Protein AF-A0AB36YIE6-F1 (afdb_monomer_lite)

Structure (mmCIF, N/CA/C/O backbone):
data_AF-A0AB36YIE6-F1
#
_entry.id   AF-A0AB36YIE6-F1
#
loop_
_atom_site.group_PDB
_atom_site.id
_atom_site.type_symbol
_atom_site.label_atom_id
_atom_site.label_alt_id
_atom_site.label_comp_id
_atom_site.label_asym_id
_atom_site.label_entity_id
_atom_site.label_seq_id
_atom_site.pdbx_PDB_ins_code
_atom_site.Cartn_x
_atom_site.Cartn_y
_atom_site.Cartn_z
_atom_site.occupancy
_atom_site.B_iso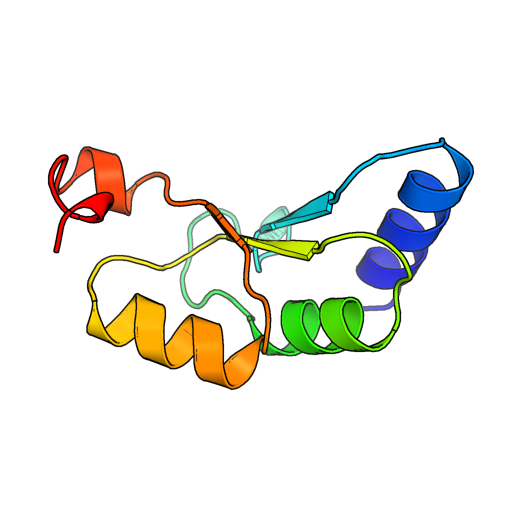_or_equiv
_atom_site.auth_seq_id
_atom_site.auth_comp_id
_atom_site.auth_asym_id
_atom_site.auth_atom_id
_atom_site.pdbx_PDB_model_num
ATOM 1 N N . PRO A 1 1 ? 10.316 8.632 -9.180 1.00 62.34 1 PRO A N 1
ATOM 2 C CA . PRO A 1 1 ? 11.551 7.858 -9.473 1.00 62.34 1 PRO A CA 1
ATOM 3 C C . PRO A 1 1 ? 11.279 6.735 -10.483 1.00 62.34 1 PRO A C 1
ATOM 5 O O . PRO A 1 1 ? 10.363 5.954 -10.259 1.00 62.34 1 PRO A O 1
ATOM 8 N N . MET A 1 2 ? 12.070 6.625 -11.556 1.00 77.88 2 MET A N 1
ATOM 9 C CA . MET A 1 2 ? 11.872 5.612 -12.614 1.00 77.88 2 MET A CA 1
ATOM 10 C C . MET A 1 2 ? 11.914 4.158 -12.116 1.00 77.88 2 MET A C 1
ATOM 12 O O . MET A 1 2 ? 11.298 3.281 -12.712 1.00 77.88 2 MET A O 1
ATOM 16 N N . ALA A 1 3 ? 12.597 3.903 -10.995 1.00 89.25 3 ALA A N 1
ATOM 17 C CA . ALA A 1 3 ? 12.735 2.561 -10.433 1.00 89.25 3 ALA A CA 1
ATOM 18 C C . ALA A 1 3 ? 11.388 1.893 -10.106 1.00 89.25 3 ALA A C 1
ATOM 20 O O . ALA A 1 3 ? 11.265 0.684 -10.257 1.00 89.25 3 ALA A O 1
ATOM 21 N N . ILE A 1 4 ? 10.374 2.663 -9.692 1.00 92.94 4 ILE A N 1
ATOM 22 C CA . ILE A 1 4 ? 9.072 2.094 -9.327 1.00 92.94 4 ILE A CA 1
ATOM 23 C C . ILE A 1 4 ? 8.345 1.505 -10.548 1.00 92.94 4 ILE A C 1
ATOM 25 O O . ILE A 1 4 ? 7.804 0.409 -10.464 1.00 92.94 4 ILE A O 1
ATOM 29 N N . TYR A 1 5 ? 8.427 2.186 -11.695 1.00 94.81 5 TYR A N 1
ATOM 30 C CA . TYR A 1 5 ? 7.840 1.746 -12.961 1.00 94.81 5 TYR A CA 1
ATOM 31 C C . TYR A 1 5 ? 8.553 0.511 -13.499 1.00 94.81 5 TYR A C 1
ATOM 33 O O . TYR A 1 5 ? 7.902 -0.477 -13.817 1.00 94.81 5 TYR A O 1
ATOM 41 N N . LYS A 1 6 ? 9.8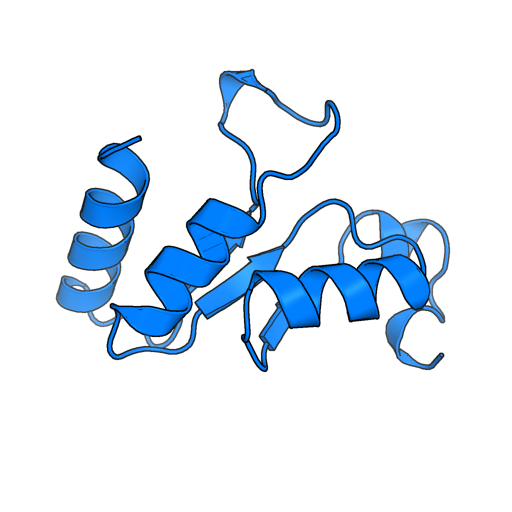94 0.531 -13.509 1.00 96.25 6 LYS A N 1
ATOM 42 C CA . LYS A 1 6 ? 10.694 -0.622 -13.937 1.00 96.25 6 LYS A CA 1
ATOM 43 C C . LYS A 1 6 ? 10.401 -1.855 -13.080 1.00 96.25 6 LYS A C 1
ATOM 45 O O . LYS A 1 6 ? 10.228 -2.944 -13.608 1.00 96.25 6 LYS A O 1
ATOM 50 N N . ASN A 1 7 ? 10.321 -1.694 -11.760 1.00 96.25 7 ASN A N 1
ATOM 51 C CA . ASN A 1 7 ? 10.013 -2.811 -10.868 1.00 96.25 7 ASN A CA 1
ATOM 52 C C . ASN A 1 7 ? 8.603 -3.364 -11.116 1.00 96.25 7 ASN A C 1
ATOM 54 O O . ASN A 1 7 ? 8.429 -4.580 -11.128 1.00 96.25 7 ASN A O 1
ATOM 58 N N . ALA A 1 8 ? 7.615 -2.490 -11.331 1.00 97.12 8 ALA A N 1
ATOM 59 C CA . ALA A 1 8 ? 6.254 -2.910 -11.642 1.00 97.12 8 ALA A CA 1
ATOM 60 C C . ALA A 1 8 ? 6.169 -3.640 -12.993 1.00 97.12 8 ALA A C 1
ATOM 62 O O . ALA A 1 8 ? 5.522 -4.677 -13.087 1.00 97.12 8 ALA A O 1
ATOM 63 N N . GLU A 1 9 ? 6.884 -3.161 -14.013 1.00 97.75 9 GLU A N 1
ATOM 64 C CA . GLU A 1 9 ? 6.971 -3.809 -15.326 1.00 97.75 9 GLU A CA 1
ATOM 65 C C . GLU A 1 9 ? 7.578 -5.209 -15.217 1.00 97.75 9 GLU A C 1
ATOM 67 O O . GLU A 1 9 ? 7.005 -6.173 -15.722 1.00 97.75 9 GLU A O 1
ATOM 72 N N . MET A 1 10 ? 8.691 -5.350 -14.488 1.00 98.19 10 MET A N 1
ATOM 73 C CA . MET A 1 10 ? 9.323 -6.657 -14.287 1.00 98.19 10 MET A CA 1
ATOM 74 C C . MET A 1 10 ? 8.423 -7.616 -13.502 1.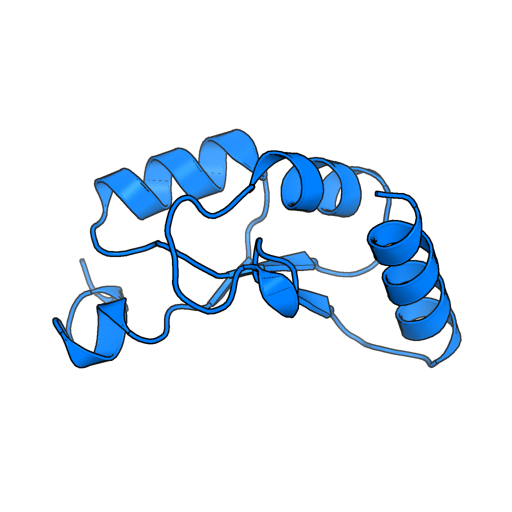00 98.19 10 MET A C 1
ATOM 76 O O . MET A 1 10 ? 8.405 -8.808 -13.797 1.00 98.19 10 MET A O 1
ATOM 80 N N . ALA A 1 11 ? 7.651 -7.115 -12.533 1.00 98.19 11 ALA A N 1
ATOM 81 C CA . ALA A 1 11 ? 6.682 -7.932 -11.809 1.00 98.19 11 ALA A CA 1
ATOM 82 C C . ALA A 1 11 ? 5.551 -8.432 -12.726 1.00 98.19 11 ALA A C 1
ATOM 84 O O . ALA A 1 11 ? 5.197 -9.608 -12.660 1.00 98.19 11 ALA A O 1
ATOM 85 N N . VAL A 1 12 ? 5.032 -7.578 -13.618 1.00 98.25 12 VAL A N 1
ATOM 86 C CA . VAL A 1 12 ? 4.032 -7.979 -14.625 1.00 98.25 12 VAL A CA 1
ATOM 87 C C . VAL A 1 12 ? 4.600 -9.033 -15.575 1.00 98.25 12 VAL A C 1
ATOM 89 O O . VAL A 1 12 ? 3.971 -10.069 -15.772 1.00 98.25 12 VAL A O 1
ATOM 92 N N . ILE A 1 13 ? 5.801 -8.814 -16.121 1.00 98.44 13 ILE A N 1
ATOM 93 C CA . ILE A 1 13 ? 6.476 -9.784 -17.002 1.00 98.44 13 ILE A CA 1
ATOM 94 C C . ILE A 1 13 ? 6.709 -11.116 -16.279 1.00 98.44 13 ILE A C 1
ATOM 96 O O . ILE A 1 13 ? 6.559 -12.179 -16.875 1.00 98.44 13 ILE A O 1
ATOM 100 N N . GLY A 1 14 ? 7.028 -11.065 -14.985 1.00 98.38 14 GLY A N 1
ATOM 101 C CA . GLY A 1 14 ? 7.184 -12.241 -14.132 1.00 98.38 14 GLY A CA 1
ATOM 102 C C . GLY A 1 14 ? 5.881 -12.982 -13.807 1.00 98.38 14 GLY A C 1
ATOM 103 O O . GLY A 1 14 ? 5.934 -13.985 -13.101 1.00 98.38 14 GLY A O 1
ATOM 104 N N . GLY A 1 15 ? 4.725 -12.514 -14.291 1.00 98.44 15 GLY A N 1
ATOM 105 C CA . GLY A 1 15 ? 3.432 -13.166 -14.084 1.00 98.44 15 GLY A CA 1
ATOM 106 C C . GLY A 1 15 ? 2.785 -12.868 -12.730 1.00 98.44 15 GLY A C 1
ATOM 107 O O . GLY A 1 15 ? 1.975 -13.662 -12.255 1.00 98.44 15 GLY A O 1
ATOM 108 N N . ALA A 1 16 ? 3.135 -11.752 -12.082 1.00 98.44 16 ALA A N 1
ATOM 109 C CA . ALA A 1 16 ? 2.503 -11.363 -10.826 1.00 98.44 16 ALA A CA 1
ATOM 110 C C . ALA A 1 16 ? 0.999 -11.098 -11.009 1.00 98.44 16 ALA A C 1
ATOM 112 O O . ALA A 1 16 ? 0.587 -10.346 -11.891 1.00 98.44 16 ALA A O 1
ATOM 113 N N . SER A 1 17 ? 0.180 -11.653 -10.114 1.00 98.56 17 SER A N 1
ATOM 114 C CA . SER A 1 17 ? -1.269 -11.417 -10.111 1.00 98.56 17 SER A CA 1
ATOM 115 C C . SER A 1 17 ? -1.659 -10.037 -9.571 1.00 98.56 17 SER A C 1
ATOM 117 O O . SER A 1 17 ? -2.751 -9.559 -9.860 1.00 98.56 17 SER A O 1
ATOM 119 N N . TRP A 1 18 ? -0.810 -9.418 -8.746 1.00 98.50 18 TRP A N 1
ATOM 120 C CA . TRP A 1 18 ? -0.988 -8.085 -8.158 1.00 98.50 18 TRP A CA 1
ATOM 121 C C . TRP A 1 18 ? 0.347 -7.568 -7.605 1.00 98.50 18 TRP A C 1
ATOM 123 O O . TRP A 1 18 ? 1.278 -8.344 -7.383 1.00 98.50 18 TRP A O 1
ATOM 133 N N . ILE A 1 19 ? 0.441 -6.259 -7.355 1.00 98.38 19 ILE A N 1
ATOM 134 C CA . ILE A 1 19 ? 1.628 -5.624 -6.760 1.00 98.38 19 ILE A CA 1
ATOM 135 C C . ILE A 1 19 ? 1.210 -4.790 -5.554 1.00 98.38 19 ILE A C 1
ATOM 137 O O . ILE A 1 19 ? 0.426 -3.855 -5.692 1.00 98.38 19 ILE A O 1
ATOM 141 N N . ALA A 1 20 ? 1.782 -5.065 -4.381 1.00 98.38 20 ALA A N 1
ATOM 142 C CA . ALA A 1 20 ? 1.708 -4.141 -3.253 1.00 98.38 20 ALA A CA 1
ATOM 143 C C . ALA A 1 20 ? 2.847 -3.125 -3.301 1.00 98.38 20 ALA A C 1
ATOM 145 O O . ALA A 1 20 ? 4.021 -3.482 -3.412 1.00 98.38 20 ALA A O 1
ATOM 146 N N . VAL A 1 21 ? 2.491 -1.849 -3.182 1.00 97.75 21 VAL A N 1
ATOM 147 C CA . VAL A 1 21 ? 3.434 -0.737 -3.223 1.00 97.75 21 VAL A CA 1
ATOM 148 C C . VAL A 1 21 ? 3.396 -0.013 -1.893 1.00 97.75 21 VAL A C 1
ATOM 150 O O . VAL A 1 21 ? 2.431 0.671 -1.552 1.00 97.75 21 VAL A O 1
ATOM 153 N N . HIS A 1 22 ? 4.491 -0.125 -1.153 1.00 97.44 22 HIS A N 1
ATOM 154 C CA . HIS A 1 22 ? 4.734 0.750 -0.023 1.00 97.44 22 HIS A CA 1
ATOM 155 C C . HIS A 1 22 ? 5.187 2.116 -0.553 1.00 97.44 22 HIS A C 1
ATOM 157 O O . HIS A 1 22 ? 6.185 2.197 -1.267 1.00 97.44 22 HIS A O 1
ATOM 163 N N . GLY A 1 23 ? 4.478 3.194 -0.202 1.00 95.56 23 GLY A N 1
ATOM 164 C CA . GLY A 1 23 ? 4.733 4.560 -0.683 1.00 95.56 23 GLY A CA 1
ATOM 165 C C . GLY A 1 23 ? 6.042 5.204 -0.204 1.00 95.56 23 GLY A C 1
ATOM 166 O O . GLY A 1 23 ? 6.081 6.413 -0.009 1.00 95.56 23 GLY A O 1
ATOM 167 N N . ARG A 1 24 ? 7.105 4.435 0.043 1.00 95.38 24 ARG A N 1
ATOM 168 C CA . ARG A 1 24 ? 8.412 4.916 0.504 1.00 95.38 24 ARG A CA 1
ATOM 169 C C . ARG A 1 24 ? 9.545 4.157 -0.160 1.00 95.38 24 ARG A C 1
ATOM 171 O O . ARG A 1 24 ? 9.417 2.991 -0.525 1.00 95.38 24 ARG A O 1
ATOM 178 N N . THR A 1 25 ? 10.690 4.815 -0.275 1.00 94.19 25 THR A N 1
ATOM 179 C CA . THR A 1 25 ? 11.932 4.159 -0.675 1.00 94.19 25 THR A CA 1
ATOM 180 C C . THR A 1 25 ? 12.561 3.425 0.507 1.00 94.19 25 THR A C 1
ATOM 182 O O . THR A 1 25 ? 12.317 3.737 1.675 1.00 94.19 25 THR A O 1
ATOM 185 N N . LYS A 1 26 ? 13.471 2.495 0.203 1.00 93.06 26 LYS A N 1
ATOM 186 C CA . LYS A 1 26 ? 14.289 1.806 1.210 1.00 93.06 26 LYS A CA 1
ATOM 187 C C . LYS A 1 26 ? 14.980 2.781 2.179 1.00 93.06 26 LYS A C 1
ATOM 189 O O . LYS A 1 26 ? 15.009 2.530 3.377 1.00 93.06 26 LYS A O 1
ATOM 194 N N . THR A 1 27 ? 15.545 3.882 1.676 1.00 94.75 27 THR A N 1
ATOM 195 C CA . THR A 1 27 ? 16.340 4.836 2.477 1.00 94.75 27 THR A CA 1
ATOM 196 C C . THR A 1 27 ? 15.488 5.759 3.349 1.00 94.75 27 THR A C 1
ATOM 198 O O . THR A 1 27 ? 15.964 6.293 4.353 1.00 94.75 27 THR A O 1
ATOM 201 N N . GLN A 1 28 ? 14.215 5.944 3.003 1.00 93.50 28 GLN A N 1
ATOM 202 C CA . GLN A 1 28 ? 13.269 6.680 3.842 1.00 93.50 28 GLN A CA 1
ATOM 203 C C . GLN A 1 28 ? 12.877 5.873 5.087 1.00 93.50 28 GLN A C 1
ATOM 205 O O . GLN A 1 28 ? 12.642 6.465 6.145 1.00 93.50 28 GLN A O 1
ATOM 210 N N . GLY A 1 29 ? 12.886 4.539 4.993 1.00 92.44 29 GLY A N 1
ATOM 211 C CA . GLY A 1 29 ? 12.517 3.649 6.089 1.00 92.44 29 GLY A CA 1
ATOM 212 C C . GLY A 1 29 ? 11.072 3.887 6.525 1.00 92.44 29 GLY A C 1
ATOM 213 O O . GLY A 1 29 ? 10.172 3.970 5.695 1.00 92.44 29 GLY A O 1
ATOM 214 N N . TYR A 1 30 ? 10.858 4.031 7.833 1.00 89.12 30 TYR A N 1
ATOM 215 C CA . TYR A 1 30 ? 9.534 4.257 8.426 1.00 89.12 30 TYR A CA 1
ATOM 216 C C . TYR A 1 30 ? 9.205 5.730 8.697 1.00 89.12 30 TYR A C 1
ATOM 218 O O . TYR A 1 30 ? 8.237 6.022 9.402 1.00 89.12 30 TYR A O 1
ATOM 226 N N . ARG A 1 31 ? 9.986 6.665 8.143 1.00 89.94 31 ARG A N 1
ATOM 227 C CA . ARG A 1 31 ? 9.720 8.099 8.291 1.00 89.94 31 ARG A CA 1
ATOM 228 C C . ARG A 1 31 ? 8.513 8.504 7.433 1.00 89.94 31 ARG A C 1
ATOM 230 O O . ARG A 1 31 ? 8.444 8.059 6.284 1.00 89.94 31 ARG A O 1
ATOM 237 N N . PRO A 1 32 ? 7.550 9.275 7.962 1.00 86.31 32 PRO A N 1
ATOM 238 C CA . PRO A 1 32 ? 6.463 9.832 7.163 1.00 86.31 32 PRO A CA 1
ATOM 239 C C . PRO A 1 32 ? 6.967 10.959 6.233 1.00 86.31 32 PRO A C 1
ATOM 241 O O . PRO A 1 32 ? 8.052 11.500 6.469 1.00 86.31 32 PRO A O 1
ATOM 244 N N . PRO A 1 33 ? 6.186 11.347 5.205 1.00 91.75 33 PRO A N 1
ATOM 245 C CA . PRO A 1 33 ? 4.923 10.733 4.782 1.00 91.75 33 PRO A CA 1
ATOM 246 C C . PRO A 1 33 ? 5.136 9.500 3.881 1.00 91.75 33 PRO A C 1
ATOM 248 O O . PRO A 1 33 ? 6.246 9.220 3.429 1.00 91.75 33 PRO A O 1
ATOM 251 N N . ALA A 1 34 ? 4.056 8.772 3.583 1.00 94.25 34 ALA A N 1
ATOM 252 C CA . ALA A 1 34 ? 4.006 7.894 2.416 1.00 94.25 34 ALA A CA 1
ATOM 253 C C . ALA A 1 34 ? 3.586 8.701 1.176 1.00 94.25 34 ALA A C 1
ATOM 255 O O . ALA A 1 34 ? 2.630 9.473 1.203 1.00 94.25 34 ALA A O 1
ATOM 256 N N . TYR A 1 35 ? 4.305 8.513 0.075 1.00 95.12 35 TYR A N 1
ATOM 257 C CA . TYR A 1 35 ? 4.129 9.217 -1.191 1.00 95.12 35 TYR A CA 1
ATOM 258 C C . TYR A 1 35 ? 3.128 8.483 -2.091 1.00 95.12 35 TYR A C 1
ATOM 260 O O . TYR A 1 35 ? 3.498 7.808 -3.053 1.00 95.12 35 TYR A O 1
ATOM 268 N N . TRP A 1 36 ? 1.841 8.612 -1.774 1.00 97.56 36 TRP A N 1
ATOM 269 C CA . TRP A 1 36 ? 0.759 7.900 -2.462 1.00 97.56 36 TRP A CA 1
ATOM 270 C C . TRP A 1 36 ? 0.559 8.288 -3.932 1.00 97.56 36 TRP A C 1
ATOM 272 O O . TRP A 1 36 ? 0.123 7.445 -4.709 1.00 97.56 36 TRP A O 1
ATOM 282 N N . ASN A 1 37 ? 0.933 9.502 -4.353 1.00 96.69 37 ASN A N 1
ATOM 283 C CA . ASN A 1 37 ? 0.803 9.932 -5.756 1.00 96.69 37 ASN A CA 1
ATOM 284 C C . ASN A 1 37 ? 1.477 8.953 -6.732 1.00 96.69 37 ASN A C 1
ATOM 286 O O . ASN A 1 37 ? 0.889 8.586 -7.744 1.00 96.69 37 ASN A O 1
ATOM 290 N N . ALA A 1 38 ? 2.668 8.455 -6.376 1.00 94.12 38 ALA A N 1
ATOM 291 C CA . ALA A 1 38 ? 3.392 7.484 -7.195 1.00 94.12 38 ALA A CA 1
ATOM 292 C C . ALA A 1 38 ? 2.658 6.136 -7.302 1.00 94.12 38 ALA A C 1
ATOM 294 O O . ALA A 1 38 ? 2.766 5.457 -8.317 1.00 94.12 38 ALA A O 1
ATOM 295 N N . ILE A 1 39 ? 1.904 5.749 -6.267 1.00 97.50 39 ILE A N 1
ATOM 296 C CA . ILE A 1 39 ? 1.047 4.559 -6.305 1.00 97.50 39 ILE A CA 1
ATOM 297 C C . ILE A 1 39 ? -0.127 4.814 -7.251 1.00 97.50 39 ILE A C 1
ATOM 299 O O . ILE A 1 39 ? -0.418 3.967 -8.086 1.00 97.50 39 ILE A O 1
ATOM 303 N N . GLY A 1 40 ? -0.761 5.988 -7.167 1.00 97.88 40 GLY A N 1
ATOM 304 C CA . GLY A 1 40 ? -1.854 6.364 -8.064 1.00 97.88 40 GLY A CA 1
ATOM 305 C C . GLY A 1 40 ? -1.451 6.382 -9.535 1.00 97.88 40 GLY A C 1
ATOM 306 O O . GLY A 1 40 ? -2.218 5.931 -10.385 1.00 97.88 40 GLY A O 1
ATOM 307 N N . ASP A 1 41 ? -0.234 6.835 -9.839 1.00 96.31 41 ASP A N 1
ATOM 308 C CA . ASP A 1 41 ? 0.307 6.745 -11.194 1.00 96.31 41 ASP A CA 1
ATOM 309 C C . ASP A 1 41 ? 0.421 5.289 -11.664 1.00 96.31 41 ASP A C 1
ATOM 311 O O . ASP A 1 41 ? 0.019 4.984 -12.785 1.00 96.31 41 ASP A O 1
ATOM 315 N N . LEU A 1 42 ? 0.907 4.370 -10.822 1.00 97.00 42 LEU A N 1
ATOM 316 C CA . LEU A 1 42 ? 0.952 2.949 -11.177 1.00 97.00 42 LEU A CA 1
ATOM 317 C C . LEU A 1 42 ? -0.448 2.360 -11.371 1.00 97.00 42 LEU A C 1
ATOM 319 O O . LEU A 1 42 ? -0.673 1.674 -12.364 1.00 97.00 42 LEU A O 1
ATOM 323 N N . THR A 1 43 ? -1.396 2.667 -10.478 1.00 97.88 43 THR A N 1
ATOM 324 C CA . THR A 1 43 ? -2.790 2.199 -10.573 1.00 97.88 43 THR A CA 1
ATOM 325 C C . THR A 1 43 ? -3.420 2.544 -11.923 1.00 97.88 43 THR A C 1
ATOM 327 O O . THR A 1 43 ? -4.193 1.756 -12.455 1.00 97.88 43 THR A O 1
ATOM 330 N N . ARG A 1 44 ? -3.092 3.712 -12.494 1.00 96.69 44 ARG A N 1
ATOM 331 C CA . ARG A 1 44 ? -3.619 4.155 -13.796 1.00 96.69 44 ARG A CA 1
ATOM 332 C C . ARG A 1 44 ? -2.939 3.508 -15.002 1.00 96.69 44 ARG A C 1
ATOM 334 O O . ARG A 1 44 ? -3.547 3.464 -16.065 1.00 96.69 44 ARG A O 1
ATOM 341 N N . ASN A 1 45 ? -1.690 3.065 -14.862 1.00 96.31 45 ASN A N 1
ATOM 342 C CA . ASN A 1 45 ? -0.838 2.706 -16.000 1.00 96.31 45 ASN A CA 1
ATOM 343 C C . ASN A 1 45 ? -0.513 1.208 -16.105 1.00 96.31 45 ASN A C 1
ATOM 345 O O . ASN A 1 45 ? 0.045 0.792 -17.117 1.00 96.31 45 ASN A O 1
ATOM 349 N N . PHE A 1 46 ? -0.825 0.397 -15.090 1.00 96.75 46 PHE A N 1
ATOM 350 C CA . PHE A 1 46 ? -0.487 -1.029 -15.074 1.00 96.75 46 PHE A CA 1
ATOM 351 C C . PHE A 1 46 ? -1.728 -1.924 -15.188 1.00 96.75 46 PHE A C 1
ATOM 353 O O . PHE A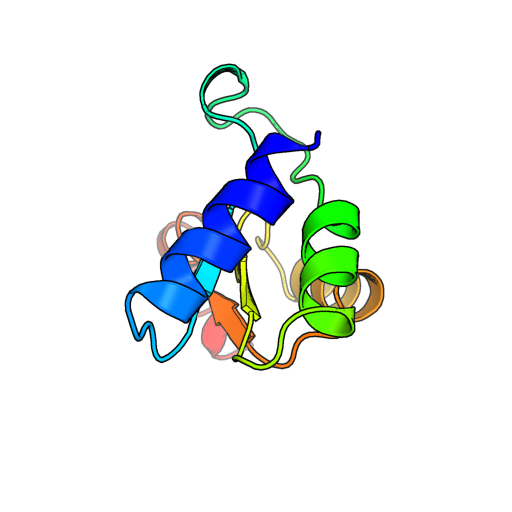 1 46 ? -2.769 -1.607 -14.616 1.00 96.75 46 PHE A O 1
ATOM 360 N N . PRO A 1 47 ? -1.629 -3.065 -15.898 1.00 96.56 47 PRO A N 1
ATOM 361 C CA . PRO A 1 47 ? -2.783 -3.911 -16.208 1.00 96.56 47 PRO A CA 1
ATOM 362 C C . PRO A 1 47 ? -3.213 -4.833 -15.057 1.00 96.56 47 PRO A C 1
ATOM 364 O O . PRO A 1 47 ? -4.207 -5.541 -15.192 1.00 96.56 47 PRO A O 1
ATOM 367 N N . ILE A 1 48 ? -2.471 -4.860 -13.946 1.00 97.94 48 ILE A N 1
ATOM 368 C CA . ILE A 1 48 ? -2.749 -5.721 -12.789 1.00 97.94 48 ILE A CA 1
ATOM 369 C C . ILE A 1 48 ? -3.093 -4.887 -11.549 1.00 97.94 48 ILE A C 1
ATOM 371 O O . ILE A 1 48 ? -2.647 -3.742 -11.440 1.00 97.94 48 ILE A O 1
ATOM 375 N N . PRO A 1 49 ? -3.852 -5.444 -10.586 1.00 98.44 49 PRO A N 1
ATOM 376 C CA . PRO A 1 49 ? -4.201 -4.745 -9.356 1.00 98.44 49 PRO A CA 1
ATOM 377 C C . PRO A 1 49 ? -2.984 -4.198 -8.599 1.00 98.44 49 PRO A C 1
ATOM 379 O O . PRO A 1 49 ? -2.040 -4.930 -8.287 1.00 98.44 49 PRO A O 1
ATOM 382 N N . ILE A 1 50 ? -3.046 -2.911 -8.249 1.00 98.56 50 ILE A N 1
ATOM 383 C CA . ILE A 1 50 ? -2.059 -2.231 -7.405 1.00 98.56 50 ILE A CA 1
ATOM 384 C C . ILE A 1 50 ? -2.633 -2.066 -5.997 1.00 98.56 50 ILE A C 1
ATOM 386 O O . ILE A 1 50 ? -3.695 -1.475 -5.824 1.00 98.56 50 ILE A O 1
ATOM 390 N N . VAL A 1 51 ? -1.933 -2.563 -4.981 1.00 98.75 51 VAL A N 1
ATOM 391 C CA . VAL A 1 51 ? -2.329 -2.466 -3.570 1.00 98.75 51 VAL A CA 1
ATOM 392 C C . VAL A 1 51 ? -1.561 -1.325 -2.906 1.00 98.75 51 VAL A C 1
ATOM 394 O O . VAL A 1 51 ? -0.331 -1.366 -2.823 1.00 98.75 51 VAL A O 1
ATOM 397 N N . ALA A 1 52 ? -2.270 -0.306 -2.421 1.00 98.62 52 ALA A N 1
ATOM 398 C CA . ALA A 1 52 ? -1.656 0.820 -1.725 1.00 98.62 52 ALA A CA 1
ATOM 399 C C . ALA A 1 52 ? -1.272 0.443 -0.286 1.00 98.62 52 ALA A C 1
ATOM 401 O O . ALA A 1 52 ? -2.072 -0.131 0.457 1.00 98.62 52 ALA A O 1
ATOM 402 N N . ASN A 1 53 ? -0.048 0.787 0.121 1.00 98.50 53 ASN A N 1
ATOM 403 C CA . ASN A 1 53 ? 0.456 0.540 1.468 1.00 98.50 53 ASN A CA 1
ATOM 404 C C . ASN A 1 53 ? 1.250 1.732 2.028 1.00 98.50 53 ASN A C 1
ATOM 406 O O . ASN A 1 53 ? 2.038 2.381 1.331 1.00 98.50 53 ASN A O 1
ATOM 410 N N . GLY A 1 54 ? 1.100 1.946 3.336 1.00 97.50 54 GLY A N 1
ATOM 411 C CA . GLY A 1 54 ? 1.889 2.887 4.129 1.00 97.50 54 GLY A CA 1
ATOM 412 C C . GLY A 1 54 ? 1.081 4.084 4.619 1.00 97.50 54 GLY A C 1
ATOM 413 O O . GLY A 1 54 ? 0.358 4.699 3.846 1.00 97.50 54 GLY A O 1
ATOM 414 N N . GLU A 1 55 ? 1.266 4.417 5.900 1.00 97.06 55 GLU A N 1
ATOM 415 C CA . GLU A 1 55 ? 0.669 5.578 6.586 1.00 97.06 55 GLU A CA 1
ATOM 416 C C . GLU A 1 55 ? -0.870 5.642 6.552 1.00 97.06 55 GLU A C 1
ATOM 418 O O . GLU A 1 55 ? -1.439 6.724 6.499 1.00 97.06 55 GLU A O 1
ATOM 423 N N . ILE A 1 56 ? -1.539 4.484 6.590 1.00 97.81 56 ILE A N 1
ATOM 424 C CA . ILE A 1 56 ? -2.980 4.388 6.857 1.00 97.81 56 ILE A CA 1
ATOM 425 C C . ILE A 1 56 ? -3.143 4.019 8.332 1.00 97.81 56 ILE A C 1
ATOM 427 O O . ILE A 1 56 ? -2.895 2.864 8.702 1.00 97.81 56 ILE A O 1
ATOM 431 N N . TRP A 1 57 ? -3.473 5.007 9.164 1.00 97.44 57 TRP A N 1
ATOM 432 C CA . TRP A 1 57 ? -3.631 4.843 10.614 1.00 97.44 57 TRP A CA 1
ATOM 433 C C . TRP A 1 57 ? -5.072 5.020 11.087 1.00 97.44 57 TRP A C 1
ATOM 435 O O . TRP A 1 57 ? -5.429 4.462 12.120 1.00 97.44 57 TRP A O 1
ATOM 445 N N . THR A 1 58 ? -5.875 5.767 10.331 1.00 97.88 58 THR A N 1
ATOM 446 C CA . THR A 1 58 ? -7.286 6.044 10.617 1.00 97.88 58 THR A CA 1
ATOM 447 C C . THR A 1 58 ? -8.138 5.903 9.351 1.00 97.88 58 THR A C 1
ATOM 449 O O . THR A 1 58 ? -7.610 5.762 8.239 1.00 97.88 58 THR A O 1
ATOM 452 N N . ILE A 1 59 ? -9.460 5.976 9.503 1.00 97.62 59 ILE A N 1
ATOM 453 C CA . ILE A 1 59 ? -10.404 5.999 8.378 1.00 97.62 59 ILE A CA 1
ATOM 454 C C . ILE A 1 59 ? -10.217 7.233 7.488 1.00 97.62 59 ILE A C 1
ATOM 456 O O . ILE A 1 59 ? -10.306 7.136 6.262 1.00 97.62 59 ILE A O 1
ATOM 460 N N . GL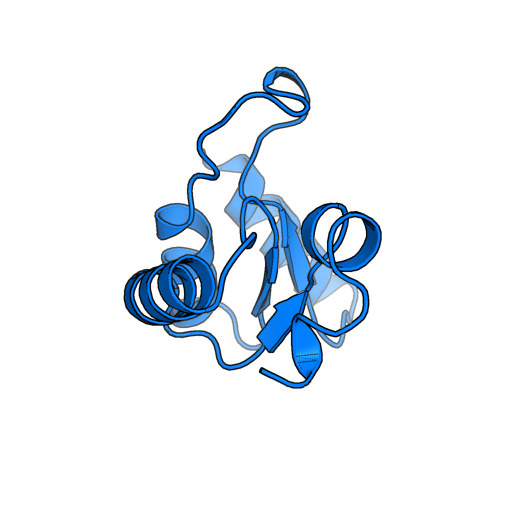U A 1 60 ? -9.853 8.380 8.054 1.00 98.06 60 GLU A N 1
ATOM 461 C CA . GLU A 1 60 ? -9.539 9.587 7.285 1.00 98.06 60 GLU A CA 1
ATOM 462 C C . GLU A 1 60 ? -8.295 9.386 6.409 1.00 98.06 60 GLU A C 1
ATOM 464 O O . GLU A 1 60 ? -8.293 9.768 5.234 1.00 98.06 60 GLU A O 1
ATOM 469 N N . ASP A 1 61 ? -7.251 8.735 6.937 1.00 98.06 61 ASP A N 1
ATOM 470 C CA . ASP A 1 61 ? -6.084 8.366 6.132 1.00 98.06 61 ASP A CA 1
ATOM 471 C C . ASP A 1 61 ? -6.455 7.397 5.010 1.00 98.06 61 ASP A C 1
ATOM 473 O O . ASP A 1 61 ? -5.956 7.542 3.892 1.00 98.06 61 ASP A O 1
ATOM 477 N N . PHE A 1 62 ? -7.332 6.426 5.281 1.00 98.00 62 PHE A N 1
ATOM 478 C CA . PHE A 1 62 ? -7.839 5.513 4.261 1.00 98.00 62 PHE A CA 1
ATOM 479 C C . PHE A 1 62 ? -8.564 6.271 3.142 1.00 98.00 62 PHE A C 1
ATOM 481 O O . PHE A 1 62 ? -8.242 6.069 1.968 1.00 98.00 62 PHE A O 1
ATOM 488 N N . HIS A 1 63 ? -9.483 7.181 3.479 1.00 98.06 63 HIS A N 1
ATOM 489 C CA . HIS A 1 63 ? -10.198 7.989 2.491 1.00 98.06 63 HIS A CA 1
ATOM 490 C C . HIS A 1 63 ? -9.246 8.835 1.644 1.00 98.06 63 HIS A C 1
ATOM 492 O O . HIS A 1 63 ? -9.335 8.808 0.415 1.00 98.06 63 HIS A O 1
ATOM 498 N N . ARG A 1 64 ? -8.275 9.502 2.277 1.00 98.31 64 ARG A N 1
ATOM 499 C CA . ARG A 1 64 ? -7.256 10.299 1.581 1.00 98.31 64 ARG A CA 1
ATOM 500 C C . ARG A 1 64 ? -6.362 9.431 0.692 1.00 98.31 64 ARG A C 1
ATOM 502 O O . ARG A 1 64 ? -6.059 9.805 -0.439 1.00 98.31 64 ARG A O 1
ATOM 509 N N . CYS A 1 65 ? -5.947 8.257 1.171 1.00 98.38 65 CYS A N 1
ATOM 510 C CA . CYS A 1 65 ? -5.155 7.309 0.388 1.00 98.38 65 CYS A CA 1
ATOM 511 C C . CYS A 1 65 ? -5.937 6.837 -0.837 1.00 98.38 65 CYS A C 1
ATOM 513 O O . CYS A 1 65 ? -5.409 6.842 -1.950 1.00 98.38 65 CYS A O 1
ATOM 515 N N . ARG A 1 66 ? -7.210 6.481 -0.654 1.00 98.25 66 ARG A N 1
ATOM 516 C CA . ARG A 1 66 ? -8.104 6.056 -1.730 1.00 98.25 66 ARG A CA 1
ATOM 517 C C . ARG A 1 66 ? -8.296 7.145 -2.778 1.00 98.25 66 ARG A C 1
ATOM 519 O O . ARG A 1 66 ? -8.198 6.840 -3.961 1.00 98.25 66 ARG A O 1
ATOM 526 N N . GLU A 1 67 ? -8.532 8.384 -2.362 1.00 98.38 67 GLU A N 1
ATOM 527 C CA . GLU A 1 67 ? -8.688 9.518 -3.275 1.00 98.38 67 GLU A CA 1
ATOM 528 C C . GLU A 1 67 ? -7.427 9.735 -4.124 1.00 98.38 67 GLU A C 1
ATOM 530 O O . GLU A 1 67 ? -7.499 9.800 -5.349 1.00 98.38 67 GLU A O 1
ATOM 535 N N . VAL A 1 68 ? -6.254 9.752 -3.486 1.00 98.38 68 VAL A N 1
ATOM 536 C CA . VAL A 1 68 ? -4.976 10.000 -4.168 1.00 98.38 68 VAL A CA 1
ATOM 537 C C . VAL A 1 68 ? -4.582 8.857 -5.110 1.00 98.38 68 VAL A C 1
ATOM 539 O O . VAL A 1 68 ? -4.077 9.081 -6.214 1.00 98.38 68 VAL A O 1
ATOM 542 N N . THR A 1 69 ? -4.763 7.613 -4.669 1.00 98.38 69 THR A N 1
ATOM 543 C CA . THR A 1 69 ? -4.287 6.433 -5.408 1.00 98.38 69 THR A CA 1
ATOM 544 C C . THR A 1 69 ? -5.297 5.894 -6.413 1.00 98.38 69 THR A C 1
ATOM 546 O O . THR A 1 69 ? -4.908 5.164 -7.325 1.00 98.38 69 THR A O 1
ATOM 549 N N . ASN A 1 70 ? -6.583 6.208 -6.230 1.00 97.62 70 ASN A N 1
ATOM 550 C CA . ASN A 1 70 ? -7.712 5.646 -6.968 1.00 97.62 70 ASN A CA 1
ATOM 551 C C . ASN A 1 70 ? -7.717 4.101 -7.030 1.00 97.62 70 ASN A C 1
ATOM 553 O O . ASN A 1 70 ? -8.319 3.511 -7.929 1.00 97.62 70 ASN A O 1
ATOM 557 N N . THR A 1 71 ? -7.028 3.422 -6.103 1.00 97.81 71 THR A N 1
ATOM 558 C CA . THR A 1 71 ? -7.058 1.959 -6.031 1.00 97.81 71 THR A CA 1
ATOM 559 C C . THR A 1 71 ? -8.254 1.471 -5.221 1.00 97.81 71 THR A C 1
ATOM 561 O O . THR A 1 71 ? -8.818 2.184 -4.391 1.00 97.81 71 THR A O 1
ATOM 564 N N . LYS A 1 72 ? -8.628 0.214 -5.455 1.00 97.19 72 LYS A N 1
ATOM 565 C CA . LYS A 1 72 ? -9.612 -0.529 -4.662 1.00 97.19 72 LYS A CA 1
ATOM 566 C C . LYS A 1 72 ? -8.960 -1.437 -3.616 1.00 97.19 72 LYS A C 1
ATOM 568 O O . LYS A 1 72 ? -9.673 -2.059 -2.837 1.00 97.19 72 LYS A O 1
ATOM 573 N N . HIS A 1 73 ? -7.630 -1.539 -3.608 1.00 98.25 73 HIS A N 1
ATOM 574 C CA . HIS A 1 73 ? -6.902 -2.501 -2.787 1.00 98.25 73 HIS A CA 1
ATOM 575 C C . HIS A 1 73 ? -5.929 -1.800 -1.846 1.00 98.25 73 HIS A C 1
ATOM 577 O O . HIS A 1 73 ? -5.082 -1.017 -2.275 1.00 98.25 73 HIS A O 1
ATOM 583 N N . PHE A 1 74 ? -6.015 -2.134 -0.562 1.00 98.31 74 PHE A N 1
ATOM 584 C CA . PHE A 1 74 ? -5.231 -1.502 0.492 1.00 98.31 74 PHE A CA 1
ATOM 585 C C . PHE A 1 74 ? -4.618 -2.567 1.387 1.00 98.31 74 PHE A C 1
ATOM 587 O O . PHE A 1 74 ? -5.205 -3.623 1.616 1.00 98.31 74 PHE A O 1
ATOM 594 N N . MET A 1 75 ? -3.429 -2.279 1.900 1.00 98.50 75 MET A N 1
ATOM 595 C CA . MET A 1 75 ? -2.747 -3.118 2.873 1.00 98.50 75 MET A CA 1
ATOM 596 C C . MET A 1 75 ? -2.361 -2.258 4.069 1.00 98.50 75 MET A C 1
ATOM 598 O O . MET A 1 75 ? -1.599 -1.296 3.931 1.00 98.50 75 MET A O 1
ATOM 602 N N . ILE A 1 76 ? -2.850 -2.631 5.247 1.00 97.62 76 ILE A N 1
ATOM 603 C CA . ILE A 1 76 ? -2.523 -1.991 6.522 1.00 97.62 76 ILE A CA 1
ATOM 604 C C . ILE A 1 76 ? -1.530 -2.855 7.306 1.00 97.62 76 ILE A C 1
ATOM 606 O O . ILE A 1 76 ? -1.575 -4.079 7.254 1.00 97.62 76 ILE A O 1
ATOM 610 N N . GLY A 1 77 ? -0.592 -2.199 7.990 1.00 96.56 77 GLY A N 1
ATOM 611 C CA . GLY A 1 77 ? 0.453 -2.857 8.782 1.00 96.56 77 GLY A CA 1
ATOM 612 C C . GLY A 1 77 ? 0.455 -2.332 10.211 1.00 96.56 77 GLY A C 1
ATOM 613 O O . GLY A 1 77 ? -0.347 -2.752 11.034 1.00 96.56 77 GLY A O 1
ATOM 614 N N . ARG A 1 78 ? 1.319 -1.352 10.500 1.00 97.06 78 ARG A N 1
ATOM 615 C CA . ARG A 1 78 ? 1.416 -0.747 11.843 1.00 97.06 78 ARG A CA 1
ATOM 616 C C . ARG A 1 78 ? 0.093 -0.151 12.349 1.00 97.06 78 ARG A C 1
ATOM 618 O O . ARG A 1 78 ? -0.158 -0.248 13.540 1.00 97.06 78 ARG A O 1
ATOM 625 N N . GLY A 1 79 ? -0.754 0.383 11.464 1.00 96.19 79 GLY A N 1
ATOM 626 C CA . GLY A 1 79 ? -2.106 0.830 11.823 1.00 96.19 79 GLY A CA 1
ATOM 627 C C . GLY A 1 79 ? -2.956 -0.291 12.429 1.00 96.19 79 GLY A C 1
ATOM 628 O O . GLY A 1 79 ? -3.525 -0.102 13.493 1.00 96.19 79 GLY A O 1
ATOM 629 N N . ALA A 1 80 ? -2.934 -1.491 11.836 1.00 97.50 80 ALA A N 1
ATOM 630 C CA . ALA A 1 80 ? -3.638 -2.660 12.369 1.00 97.50 80 ALA A CA 1
ATOM 631 C C . ALA A 1 80 ? -3.034 -3.185 13.682 1.00 97.50 80 ALA A C 1
ATOM 633 O O . ALA A 1 80 ? -3.741 -3.737 14.513 1.00 97.50 80 ALA A O 1
ATOM 634 N N . LEU A 1 81 ? -1.721 -3.026 13.887 1.00 97.56 81 LEU A N 1
ATOM 635 C CA . LEU A 1 81 ? -1.092 -3.385 15.163 1.00 97.56 81 LEU A CA 1
ATOM 636 C C . LEU A 1 81 ? -1.478 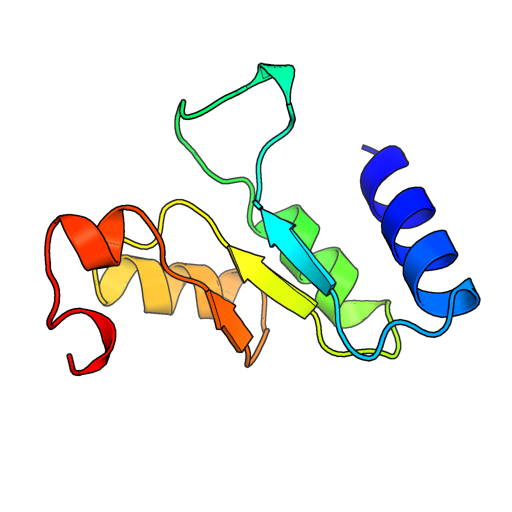-2.413 16.285 1.00 97.56 81 LEU A C 1
ATOM 638 O O . LEU A 1 81 ? -1.656 -2.840 17.420 1.00 97.56 81 LEU A O 1
ATOM 642 N N . ALA A 1 82 ? -1.588 -1.119 15.975 1.00 97.38 82 ALA A N 1
ATOM 643 C CA . ALA A 1 82 ? -2.005 -0.097 16.932 1.00 97.38 82 ALA A CA 1
ATOM 644 C C . ALA A 1 82 ? -3.511 -0.172 17.234 1.00 97.38 82 ALA A C 1
ATOM 646 O O . ALA A 1 82 ? -3.917 0.009 18.378 1.00 97.38 82 ALA A O 1
ATOM 647 N N . ASN A 1 83 ? -4.320 -0.468 16.215 1.00 97.62 83 ASN A N 1
ATOM 648 C CA . ASN A 1 83 ? -5.756 -0.672 16.313 1.00 97.62 83 ASN A CA 1
ATOM 649 C C . ASN A 1 83 ? -6.172 -1.909 15.490 1.00 97.62 83 ASN A C 1
ATOM 651 O O . ASN A 1 83 ? -6.380 -1.806 14.277 1.00 97.62 83 ASN A O 1
ATOM 655 N N . PRO A 1 84 ? -6.328 -3.081 16.130 1.00 97.00 84 PRO A N 1
ATOM 656 C CA . PRO A 1 84 ? -6.738 -4.315 15.452 1.00 97.00 84 PRO A CA 1
ATOM 657 C C . PRO A 1 84 ? -8.118 -4.261 14.786 1.00 97.00 84 PRO A C 1
ATOM 659 O O . PRO A 1 84 ? -8.409 -5.099 13.933 1.00 97.00 84 PRO A O 1
ATOM 662 N N . LEU A 1 85 ? -8.961 -3.291 15.154 1.00 97.44 85 LEU A N 1
ATOM 663 C CA . LEU A 1 85 ? -10.294 -3.100 14.583 1.00 97.44 85 LEU A CA 1
ATOM 664 C C . LEU A 1 85 ? -10.313 -2.107 13.416 1.00 97.44 85 LEU A C 1
ATOM 666 O O . LEU A 1 85 ? -11.350 -1.976 12.783 1.00 97.44 85 LEU A O 1
ATOM 670 N N . LEU A 1 86 ? -9.180 -1.491 13.054 1.00 96.81 86 LEU A N 1
ATOM 671 C CA . LEU A 1 86 ? -9.099 -0.477 11.991 1.00 96.81 86 LEU A CA 1
ATOM 672 C C . LEU A 1 86 ? -9.685 -0.937 10.643 1.00 96.81 86 LEU A C 1
ATOM 674 O O . LEU A 1 86 ? -10.169 -0.124 9.871 1.00 96.81 86 LEU A O 1
ATOM 678 N N . ALA A 1 87 ? -9.630 -2.234 10.328 1.00 94.12 87 ALA A N 1
ATOM 679 C CA . ALA A 1 87 ? -10.208 -2.770 9.090 1.00 94.12 87 ALA A CA 1
ATOM 680 C C . ALA A 1 87 ? -11.741 -2.939 9.126 1.00 94.12 87 ALA A C 1
ATOM 682 O O . ALA A 1 87 ? -12.333 -3.264 8.099 1.00 94.12 87 ALA A O 1
ATOM 683 N N . GLN A 1 88 ? -12.351 -2.823 10.306 1.00 94.94 88 GLN A N 1
ATOM 684 C CA . GLN A 1 88 ? -13.790 -2.974 10.544 1.00 94.94 88 GLN A CA 1
ATOM 685 C C . GLN A 1 88 ? -14.495 -1.629 10.759 1.00 94.94 88 GLN A C 1
ATOM 687 O O . GLN A 1 88 ? -15.724 -1.601 10.762 1.00 94.94 88 GLN A O 1
ATOM 692 N N . GLU A 1 89 ? -13.726 -0.562 10.979 1.00 91.12 89 GLU A N 1
ATOM 693 C CA . GLU A 1 89 ? -14.208 0.823 11.003 1.00 91.12 89 GLU A CA 1
ATOM 694 C C . GLU A 1 89 ? -14.678 1.275 9.610 1.00 91.12 89 GLU A C 1
ATOM 696 O O . GLU A 1 89 ? -15.670 2.037 9.559 1.00 91.12 89 GLU A O 1
#

Sequence (89 aa):
PMAIYKNAEMAVIGGASWIAVHGRTKTQGYRPPAYWNAIGDLTRNFPIPIVANGEIWTIEDFHRCREVTNTKHFMIGRGALANPLLAQE

Radius of gyration: 13.02 Å; chains: 1; bounding box: 30×24×34 Å

pLDDT: mean 95.99, std 4.75, range [62.34, 98.75]

Foldseek 3Di:
DCVVVVVLVVCVVVVPQEEEDFQDDPVCPQPDDRNLLVLLVCCVPDPHAYEYEHDPQAVVSVVVSCVNNVHPHYDYDVSCVVPVCRVVD

Secondary structure (DSSP, 8-state):
-HHHHHHHHHHHHTT-S-EEEESS-TTTTTPSPP-HHHHHHHHHH-SSPEEEES---SHHHHHHHHHHH--SEEE-SHHHHH-TTTTT-